Protein AF-A0A060C597-F1 (afdb_monomer_lite)

pLDDT: mean 71.3, std 13.77, range [31.36, 92.75]

Structure (mmCIF, N/CA/C/O backbone):
data_AF-A0A060C597-F1
#
_entry.id   AF-A0A060C597-F1
#
loop_
_atom_site.group_PDB
_atom_site.id
_atom_site.type_symbol
_atom_site.label_atom_id
_atom_site.label_alt_id
_atom_site.label_comp_id
_atom_site.label_asym_id
_atom_site.label_entity_id
_atom_site.label_seq_id
_atom_site.pdbx_PDB_ins_code
_atom_site.Cartn_x
_atom_site.Cartn_y
_atom_site.Cartn_z
_atom_site.occupancy
_atom_site.B_iso_or_equiv
_atom_site.auth_seq_id
_atom_site.auth_comp_id
_atom_site.auth_asym_id
_atom_site.auth_atom_id
_atom_site.pdbx_PDB_model_num
ATOM 1 N N . ASP A 1 1 ? 8.629 6.334 10.364 1.00 47.66 1 ASP A N 1
ATOM 2 C CA . ASP A 1 1 ? 9.748 5.399 10.118 1.00 47.66 1 ASP A CA 1
ATOM 3 C C . ASP A 1 1 ? 9.748 4.903 8.693 1.00 47.66 1 ASP A C 1
ATOM 5 O O . ASP A 1 1 ? 8.703 4.517 8.177 1.00 47.66 1 ASP A O 1
ATOM 9 N N . ASN A 1 2 ? 10.911 4.974 8.053 1.00 58.34 2 ASN A N 1
ATOM 10 C CA . ASN A 1 2 ? 11.135 4.559 6.675 1.00 58.34 2 ASN A CA 1
ATOM 11 C C . ASN A 1 2 ? 11.900 3.227 6.714 1.00 58.34 2 ASN A C 1
ATOM 13 O O . ASN A 1 2 ? 13.119 3.207 6.576 1.00 58.34 2 ASN A O 1
ATOM 17 N N . GLN A 1 3 ? 11.201 2.123 7.002 1.00 71.56 3 GLN A N 1
ATOM 18 C CA . GLN A 1 3 ? 11.829 0.799 7.001 1.00 71.56 3 GLN A CA 1
ATOM 19 C C . GLN A 1 3 ? 12.307 0.474 5.583 1.00 71.56 3 GLN A C 1
ATOM 21 O O . GLN A 1 3 ? 11.514 0.449 4.638 1.00 71.56 3 GLN A O 1
ATOM 26 N N . GLN A 1 4 ? 13.618 0.289 5.448 1.00 81.31 4 GLN A N 1
ATOM 27 C CA . GLN A 1 4 ? 14.249 -0.123 4.205 1.00 81.31 4 GLN A CA 1
ATOM 28 C C . GLN A 1 4 ? 14.177 -1.643 4.086 1.00 81.31 4 GLN A C 1
ATOM 30 O O . GLN A 1 4 ? 14.497 -2.370 5.022 1.00 81.31 4 GLN A O 1
ATOM 35 N N . VAL A 1 5 ? 13.746 -2.109 2.922 1.00 85.25 5 VAL A N 1
ATOM 36 C CA . VAL A 1 5 ? 13.643 -3.520 2.568 1.00 85.25 5 VAL A CA 1
ATOM 37 C C . VAL A 1 5 ? 14.624 -3.789 1.435 1.00 85.25 5 VAL A C 1
ATOM 39 O O . VAL A 1 5 ? 14.688 -3.027 0.467 1.00 85.25 5 VAL A O 1
ATOM 42 N N . SER A 1 6 ? 15.388 -4.871 1.562 1.00 86.69 6 SER A N 1
ATOM 43 C CA . SER A 1 6 ? 16.224 -5.383 0.479 1.00 86.69 6 SER A CA 1
ATOM 44 C C . SER A 1 6 ? 15.359 -6.210 -0.467 1.00 86.69 6 SER A C 1
ATOM 46 O O . SER A 1 6 ? 14.674 -7.138 -0.046 1.00 86.69 6 SER A O 1
ATOM 48 N N . LEU A 1 7 ? 15.391 -5.866 -1.746 1.00 87.94 7 LEU A N 1
ATOM 49 C CA . LEU A 1 7 ? 14.621 -6.477 -2.820 1.00 87.94 7 LEU A CA 1
ATOM 50 C C . LEU A 1 7 ? 15.594 -7.035 -3.858 1.00 87.94 7 LEU A C 1
ATOM 52 O O . LEU A 1 7 ? 16.609 -6.414 -4.170 1.00 87.94 7 LEU A O 1
ATOM 56 N N . THR A 1 8 ? 15.276 -8.187 -4.434 1.00 90.44 8 THR A N 1
ATOM 57 C CA . THR A 1 8 ? 16.046 -8.747 -5.548 1.00 90.44 8 THR A CA 1
ATOM 58 C C .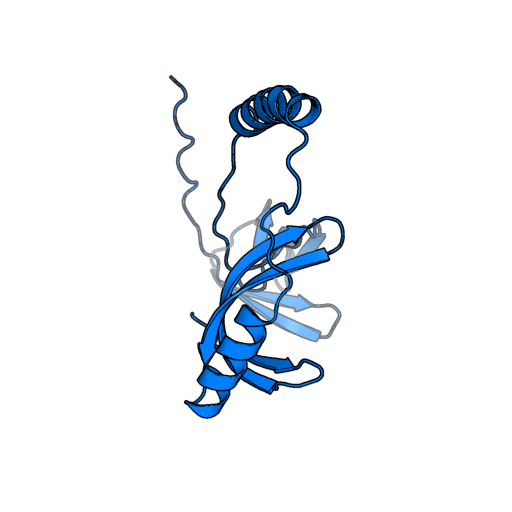 THR A 1 8 ? 15.111 -8.980 -6.717 1.00 90.44 8 THR A C 1
ATOM 60 O O . THR A 1 8 ? 14.099 -9.662 -6.580 1.00 90.44 8 THR A O 1
ATOM 63 N N . ILE A 1 9 ? 15.449 -8.398 -7.864 1.00 88.31 9 ILE A N 1
ATOM 64 C CA . ILE A 1 9 ? 14.725 -8.601 -9.116 1.00 88.31 9 ILE A CA 1
ATOM 65 C C . ILE A 1 9 ? 15.604 -9.464 -10.008 1.00 88.31 9 ILE A C 1
ATOM 67 O O . ILE A 1 9 ? 16.740 -9.096 -10.302 1.00 88.31 9 ILE A O 1
ATOM 71 N N . SER A 1 10 ? 15.079 -10.604 -10.445 1.00 89.31 10 SER A N 1
ATOM 72 C CA . SER A 1 10 ? 15.765 -11.505 -11.368 1.00 89.31 10 SER A CA 1
ATOM 73 C C . SER A 1 10 ? 14.895 -11.813 -12.578 1.00 89.31 10 SER A C 1
ATOM 75 O O . SER A 1 10 ? 13.711 -12.117 -12.448 1.00 89.31 10 SER A O 1
ATOM 77 N N . THR A 1 11 ? 15.516 -11.775 -13.746 1.00 86.88 11 THR A N 1
ATOM 78 C CA . THR A 1 11 ? 14.983 -12.245 -15.027 1.00 86.88 11 THR A CA 1
ATOM 79 C C . THR A 1 11 ? 15.852 -13.403 -15.524 1.00 86.88 11 THR A C 1
ATOM 81 O O . THR A 1 11 ? 16.783 -13.820 -14.837 1.00 86.88 11 THR A O 1
ATOM 84 N N . LYS A 1 12 ? 15.593 -13.916 -16.734 1.00 86.19 12 LYS A N 1
ATOM 85 C CA . LYS A 1 12 ? 16.439 -14.957 -17.342 1.00 86.19 12 LYS A CA 1
ATOM 86 C C . LYS A 1 12 ? 17.887 -14.499 -17.580 1.00 86.19 12 LYS A C 1
ATOM 88 O O . LYS A 1 12 ? 18.774 -15.341 -17.598 1.00 86.19 12 LYS A O 1
ATOM 93 N N . ARG A 1 13 ? 18.118 -13.196 -17.798 1.00 86.06 13 ARG A N 1
ATOM 94 C CA . ARG A 1 13 ? 19.421 -12.641 -18.222 1.00 86.06 13 ARG A CA 1
ATOM 95 C C . ARG A 1 13 ? 20.063 -11.688 -17.214 1.00 86.06 13 ARG A C 1
ATOM 97 O O . ARG A 1 13 ? 21.273 -11.508 -17.250 1.00 86.06 13 ARG A O 1
ATOM 104 N N . TYR A 1 14 ? 19.280 -11.103 -16.310 1.00 88.62 14 TYR A N 1
ATOM 105 C CA . TYR A 1 14 ? 19.746 -10.050 -15.405 1.00 88.62 14 TYR A CA 1
ATOM 106 C C . TYR A 1 14 ? 19.244 -10.261 -13.981 1.00 88.62 14 TYR A C 1
ATOM 108 O O . TYR A 1 14 ? 18.113 -10.707 -13.768 1.00 88.62 14 TYR A O 1
ATOM 116 N N . LYS A 1 15 ? 20.059 -9.866 -13.005 1.00 91.31 15 LYS A N 1
ATOM 117 C CA . LYS A 1 15 ? 19.765 -9.899 -11.574 1.00 91.31 15 LYS A CA 1
ATOM 118 C C . LYS A 1 15 ? 20.237 -8.604 -10.914 1.00 91.31 15 LYS A C 1
ATOM 120 O O . LYS A 1 15 ? 21.425 -8.302 -10.905 1.00 91.31 15 LYS A O 1
ATOM 125 N N . ALA A 1 16 ? 19.312 -7.865 -10.311 1.00 91.88 16 ALA A N 1
ATOM 126 C CA . ALA A 1 16 ? 19.598 -6.606 -9.632 1.00 91.88 16 ALA A CA 1
ATOM 127 C C . ALA A 1 16 ? 19.158 -6.648 -8.165 1.00 91.88 16 ALA A C 1
ATOM 129 O O . ALA A 1 16 ? 18.046 -7.086 -7.851 1.00 91.88 16 ALA A O 1
ATOM 130 N N . SER A 1 17 ? 20.025 -6.161 -7.272 1.00 92.75 17 SER A N 1
ATOM 131 C CA . SER A 1 17 ? 19.711 -5.973 -5.854 1.00 92.75 17 SER A CA 1
ATOM 132 C C . SER A 1 17 ? 19.379 -4.509 -5.579 1.00 92.75 17 SER A C 1
ATOM 134 O O . SER A 1 17 ? 20.162 -3.606 -5.877 1.00 92.75 17 SER A O 1
ATOM 136 N N . LEU A 1 18 ? 18.208 -4.270 -5.000 1.00 91.69 18 LEU A N 1
ATOM 137 C CA . LEU A 1 18 ? 17.659 -2.946 -4.741 1.00 91.69 18 LEU A CA 1
ATOM 138 C C . LEU A 1 18 ? 17.366 -2.782 -3.252 1.00 91.69 18 LEU A C 1
ATOM 140 O O . LEU A 1 18 ? 16.940 -3.719 -2.584 1.00 91.69 18 LEU A O 1
ATOM 144 N N . VAL A 1 19 ? 17.530 -1.571 -2.739 1.00 91.62 19 VAL A N 1
ATOM 145 C CA . VAL A 1 19 ? 17.076 -1.186 -1.403 1.00 91.62 19 VAL A CA 1
ATOM 146 C C . VAL A 1 19 ? 15.937 -0.197 -1.572 1.00 91.62 19 VAL A C 1
ATOM 148 O O . VAL A 1 19 ? 16.074 0.804 -2.275 1.00 91.62 19 VAL A O 1
ATOM 151 N N . GLY A 1 20 ? 14.790 -0.478 -0.961 1.00 87.44 20 GLY A N 1
ATOM 152 C CA . GLY A 1 20 ? 13.606 0.350 -1.144 1.00 87.44 20 GLY A CA 1
ATOM 153 C C . GLY A 1 20 ? 12.756 0.519 0.098 1.00 87.44 20 GLY A C 1
ATOM 154 O O . GLY A 1 20 ? 12.880 -0.212 1.071 1.00 87.44 20 GLY A O 1
ATOM 155 N N . SER A 1 21 ? 11.868 1.506 0.056 1.00 86.31 21 SER A N 1
ATOM 156 C CA . SER A 1 21 ? 10.875 1.760 1.102 1.00 86.31 21 SER A CA 1
ATOM 157 C C . SER A 1 21 ? 9.473 1.733 0.507 1.00 86.31 21 SER A C 1
ATOM 159 O O . SER A 1 21 ? 9.263 2.143 -0.637 1.00 86.31 21 SER A O 1
ATOM 161 N N . ILE A 1 22 ? 8.507 1.234 1.276 1.00 84.75 22 ILE A N 1
ATOM 162 C CA . ILE A 1 22 ? 7.108 1.174 0.848 1.00 84.75 22 ILE A CA 1
ATOM 163 C C . ILE A 1 22 ? 6.547 2.598 0.805 1.00 84.75 22 ILE A C 1
ATOM 165 O O . ILE A 1 22 ? 6.476 3.293 1.821 1.00 84.75 22 ILE A O 1
ATOM 169 N N . VAL A 1 23 ? 6.121 3.029 -0.380 1.00 83.81 23 VAL A N 1
ATOM 170 C CA . VAL A 1 23 ? 5.503 4.345 -0.590 1.00 83.81 23 VAL A CA 1
ATOM 171 C C . VAL A 1 23 ? 3.989 4.238 -0.555 1.00 83.81 23 VAL A C 1
ATOM 173 O O . VAL A 1 23 ? 3.316 5.141 -0.052 1.00 83.81 23 VAL A O 1
ATOM 176 N N . TYR A 1 24 ? 3.449 3.147 -1.093 1.00 77.12 24 TYR A N 1
ATOM 177 C CA . TYR A 1 24 ? 2.015 2.997 -1.243 1.00 77.12 24 TYR A CA 1
ATOM 178 C C . TYR A 1 24 ? 1.585 1.537 -1.184 1.00 77.12 24 TYR A C 1
ATOM 180 O O . TYR A 1 24 ? 2.216 0.671 -1.785 1.00 77.12 24 TYR A O 1
ATOM 188 N N . VAL A 1 25 ? 0.495 1.275 -0.470 1.00 81.62 25 VAL A N 1
ATOM 189 C CA . VAL A 1 25 ? -0.148 -0.036 -0.413 1.00 81.62 25 VAL A CA 1
ATOM 190 C C . VAL A 1 25 ? -1.627 0.138 -0.702 1.00 81.62 25 VAL A C 1
ATOM 192 O O . VAL A 1 25 ? -2.290 0.982 -0.092 1.00 81.62 25 VAL A O 1
ATOM 195 N N . ARG A 1 26 ? -2.153 -0.678 -1.614 1.00 78.50 26 ARG A N 1
ATOM 196 C CA . ARG A 1 26 ? -3.590 -0.755 -1.885 1.00 78.50 26 ARG A CA 1
ATOM 197 C C . ARG A 1 26 ? -4.061 -2.195 -1.949 1.00 78.50 26 ARG A C 1
ATOM 199 O O . ARG A 1 26 ? -3.308 -3.075 -2.362 1.00 78.50 26 ARG A O 1
ATOM 206 N N . GLN A 1 27 ? -5.314 -2.410 -1.582 1.00 75.62 27 GLN A N 1
ATOM 207 C CA . GLN A 1 27 ? -5.987 -3.672 -1.843 1.00 75.62 27 GLN A CA 1
ATOM 208 C C . GLN A 1 27 ? -6.378 -3.722 -3.326 1.00 75.62 27 GLN A C 1
ATOM 210 O O . GLN A 1 27 ? -6.859 -2.730 -3.875 1.00 75.62 27 GLN A O 1
ATOM 215 N N . ASP A 1 28 ? -6.117 -4.849 -3.980 1.00 78.25 28 ASP A N 1
ATOM 216 C CA . ASP A 1 28 ? -6.412 -5.086 -5.394 1.00 78.25 28 ASP A CA 1
ATOM 217 C C . ASP A 1 28 ? -7.114 -6.450 -5.491 1.00 78.25 28 ASP A C 1
ATOM 219 O O . ASP A 1 28 ? -6.479 -7.507 -5.457 1.00 78.25 28 ASP A O 1
ATOM 223 N N . GLY A 1 29 ? -8.451 -6.435 -5.484 1.00 79.88 29 GLY A N 1
ATOM 224 C CA . GLY A 1 29 ? -9.269 -7.648 -5.379 1.00 79.88 29 GLY A CA 1
ATOM 225 C C . GLY A 1 29 ? -9.033 -8.413 -4.066 1.00 79.88 29 GLY A C 1
ATOM 226 O O . GLY A 1 29 ? -9.226 -7.870 -2.976 1.00 79.88 29 GLY A O 1
ATOM 227 N N . LYS A 1 30 ? -8.612 -9.683 -4.178 1.00 80.56 30 LYS A N 1
ATOM 228 C CA . LYS A 1 30 ? -8.251 -10.555 -3.038 1.00 80.56 30 LYS A CA 1
ATOM 229 C C . LYS A 1 30 ? -6.804 -10.367 -2.552 1.00 80.56 30 LYS A C 1
ATOM 231 O O . LYS A 1 30 ? -6.416 -10.986 -1.567 1.00 80.56 30 LYS A O 1
ATOM 236 N N . GLY A 1 31 ? -6.000 -9.560 -3.248 1.00 80.06 31 GLY A N 1
ATOM 237 C CA . GLY A 1 31 ? -4.578 -9.377 -2.967 1.00 80.06 31 GLY A CA 1
ATOM 238 C C . GLY A 1 31 ? -4.209 -7.965 -2.515 1.00 80.06 31 GLY A C 1
ATOM 239 O O . GLY A 1 31 ? -5.036 -7.052 -2.454 1.00 80.06 31 GLY A O 1
ATOM 240 N N . TRP A 1 32 ? -2.920 -7.784 -2.233 1.00 81.88 32 TRP A N 1
ATOM 241 C CA . TRP A 1 32 ? -2.321 -6.501 -1.879 1.00 81.88 32 TRP A CA 1
ATOM 242 C C . TRP A 1 32 ? -1.299 -6.094 -2.932 1.00 81.88 32 TRP A C 1
ATOM 244 O O . TRP A 1 32 ? -0.426 -6.876 -3.305 1.00 81.88 32 TRP A O 1
ATOM 254 N N . ARG A 1 33 ? -1.382 -4.847 -3.392 1.00 82.88 33 ARG A N 1
ATOM 255 C CA . ARG A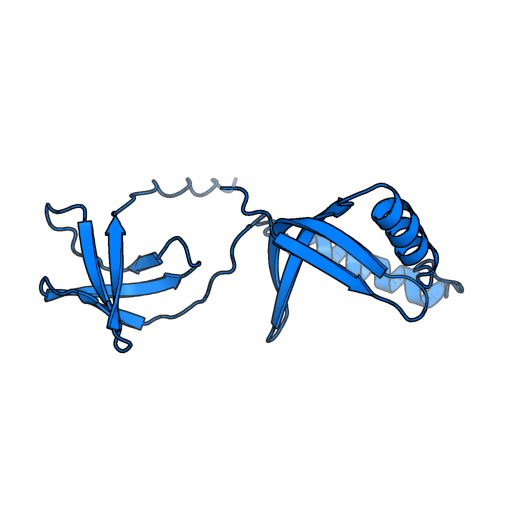 1 33 ? -0.392 -4.239 -4.279 1.00 82.88 33 ARG A CA 1
ATOM 256 C C . ARG A 1 33 ? 0.488 -3.294 -3.474 1.00 82.88 33 ARG A C 1
ATOM 258 O O . ARG A 1 33 ? -0.001 -2.302 -2.931 1.00 82.88 33 ARG A O 1
ATOM 265 N N . TYR A 1 34 ? 1.782 -3.594 -3.448 1.00 84.56 34 TYR A N 1
ATOM 266 C CA . TYR A 1 34 ? 2.812 -2.795 -2.794 1.00 84.56 34 TYR A CA 1
ATOM 267 C C . TYR A 1 34 ? 3.613 -2.023 -3.840 1.00 84.56 34 TYR A C 1
ATOM 269 O O . TYR A 1 34 ? 4.120 -2.603 -4.797 1.00 84.56 34 TYR A O 1
ATOM 277 N N . ALA A 1 35 ? 3.742 -0.716 -3.648 1.00 83.88 35 ALA A N 1
ATOM 278 C CA . ALA A 1 35 ? 4.616 0.136 -4.434 1.00 83.88 35 ALA A CA 1
ATOM 279 C C . ALA A 1 35 ? 5.802 0.573 -3.574 1.00 83.88 35 ALA A C 1
ATOM 281 O O . ALA A 1 35 ? 5.633 1.157 -2.496 1.00 83.88 35 ALA A O 1
ATOM 282 N N . PHE A 1 36 ? 6.999 0.307 -4.081 1.00 86.25 36 PHE A N 1
ATOM 283 C CA . PHE A 1 36 ? 8.258 0.635 -3.433 1.00 86.25 36 PHE A CA 1
ATOM 284 C C . PHE A 1 36 ? 8.945 1.773 -4.187 1.00 86.25 36 PHE A C 1
ATOM 286 O O . PHE A 1 36 ? 8.973 1.777 -5.415 1.00 86.25 36 PHE A O 1
ATOM 293 N N . SER A 1 37 ? 9.525 2.719 -3.452 1.00 87.50 37 SER A N 1
ATOM 294 C CA . SER A 1 37 ? 10.582 3.577 -3.987 1.00 87.50 37 SER A CA 1
ATOM 295 C C . SER A 1 37 ? 11.896 2.855 -3.753 1.00 87.50 37 SER A C 1
ATOM 297 O O . SER A 1 37 ? 12.214 2.540 -2.605 1.00 87.50 37 SER A O 1
ATOM 299 N N . VAL A 1 38 ? 12.603 2.541 -4.833 1.00 90.00 38 VAL A N 1
ATOM 300 C CA . VAL A 1 38 ? 13.793 1.687 -4.836 1.00 90.00 38 VAL A CA 1
ATOM 301 C C . VAL A 1 38 ? 15.009 2.461 -5.323 1.00 90.00 38 VAL A C 1
ATOM 303 O O . VAL A 1 38 ? 14.899 3.326 -6.189 1.00 90.00 38 VAL A O 1
ATOM 306 N N . LYS A 1 39 ? 16.174 2.122 -4.774 1.00 89.56 39 LYS A N 1
ATOM 307 C CA . LYS A 1 39 ? 17.485 2.540 -5.264 1.00 89.56 39 LYS A CA 1
ATOM 308 C C . LYS A 1 39 ? 18.379 1.307 -5.429 1.00 89.56 39 LYS A C 1
ATOM 310 O O . LYS A 1 39 ? 18.297 0.405 -4.591 1.00 89.56 39 LYS A O 1
ATOM 315 N N . PRO A 1 40 ? 19.208 1.231 -6.479 1.00 90.69 40 PRO A N 1
ATOM 316 C CA . PRO A 1 40 ? 20.199 0.170 -6.605 1.00 90.69 40 PRO A CA 1
ATOM 317 C C . PRO A 1 40 ? 21.155 0.155 -5.415 1.00 90.69 40 PRO A C 1
ATOM 319 O O . PRO A 1 40 ? 21.485 1.208 -4.870 1.00 90.69 40 PRO A O 1
ATOM 322 N N . LYS A 1 41 ? 21.582 -1.040 -4.999 1.00 89.31 41 LYS A N 1
ATOM 323 C CA . LYS A 1 41 ? 22.558 -1.181 -3.910 1.00 89.31 41 LYS A CA 1
ATOM 324 C C . LYS A 1 41 ? 23.962 -0.734 -4.340 1.00 89.31 41 LYS A C 1
ATOM 326 O O . LYS A 1 41 ? 24.719 -0.228 -3.520 1.00 89.31 41 LYS A O 1
ATOM 331 N N . ASP A 1 42 ? 24.295 -0.943 -5.608 1.00 91.19 42 ASP A N 1
ATOM 332 C CA . ASP A 1 42 ? 25.619 -0.750 -6.189 1.00 91.19 42 ASP A CA 1
ATOM 333 C C . ASP A 1 42 ? 25.530 -0.503 -7.708 1.00 91.19 42 ASP A C 1
ATOM 335 O O . ASP A 1 42 ? 24.505 -0.791 -8.335 1.00 91.19 42 ASP A O 1
ATOM 339 N N . ASN A 1 43 ? 26.621 -0.017 -8.312 1.00 88.75 43 ASN A N 1
ATOM 340 C CA . ASN A 1 43 ? 26.682 0.307 -9.745 1.00 88.75 43 ASN A CA 1
ATOM 341 C C . ASN A 1 43 ? 26.413 -0.908 -10.654 1.00 88.75 43 ASN A C 1
ATOM 343 O O . ASN A 1 43 ? 25.873 -0.749 -11.750 1.00 88.75 43 ASN A O 1
ATOM 347 N N . GLN A 1 44 ? 26.773 -2.129 -10.235 1.00 90.19 44 GLN A N 1
ATOM 348 C CA . GLN A 1 44 ? 26.484 -3.327 -11.028 1.00 90.19 44 GLN A CA 1
ATOM 349 C C . GLN A 1 44 ? 24.980 -3.621 -11.024 1.00 90.19 44 GLN A C 1
ATOM 351 O O . GLN A 1 44 ? 24.403 -3.863 -12.087 1.00 90.19 44 GLN A O 1
ATOM 356 N N . SER A 1 45 ? 24.332 -3.546 -9.856 1.00 88.00 45 SER A N 1
ATOM 357 C CA . SER A 1 45 ? 22.874 -3.674 -9.759 1.00 88.00 45 SER A CA 1
ATOM 358 C C . SER A 1 45 ? 22.142 -2.565 -10.506 1.00 88.00 45 SER A C 1
ATOM 360 O O . SER A 1 45 ? 21.093 -2.839 -11.077 1.00 88.00 45 SER A O 1
ATOM 362 N N . GLU A 1 46 ? 22.671 -1.340 -10.542 1.00 90.75 46 GLU A N 1
ATOM 363 C CA . GLU A 1 46 ? 22.082 -0.238 -11.310 1.00 90.75 46 GLU A CA 1
ATOM 364 C C . GLU A 1 46 ? 22.060 -0.549 -12.804 1.00 90.75 46 GLU A C 1
ATOM 366 O O . GLU A 1 46 ? 20.998 -0.514 -13.426 1.00 90.75 46 GLU A O 1
ATOM 371 N N . ARG A 1 47 ? 23.208 -0.945 -13.366 1.00 90.88 47 ARG A N 1
ATOM 372 C CA . ARG A 1 47 ? 23.308 -1.321 -14.781 1.00 90.88 47 ARG A CA 1
ATOM 373 C C . ARG A 1 47 ? 22.353 -2.459 -15.119 1.00 90.88 47 ARG A C 1
ATOM 375 O O . ARG A 1 47 ? 21.611 -2.362 -16.090 1.00 90.88 47 ARG A O 1
ATOM 382 N N . GLN A 1 48 ? 22.328 -3.513 -14.305 1.00 91.25 48 GLN A N 1
ATOM 383 C CA . GLN A 1 48 ? 21.428 -4.645 -14.536 1.00 91.25 48 GLN A CA 1
ATOM 384 C C . GLN A 1 48 ? 19.955 -4.268 -14.367 1.00 91.25 48 GLN A C 1
ATOM 386 O O . GLN A 1 48 ? 19.113 -4.748 -15.119 1.00 91.25 48 GLN A O 1
ATOM 391 N N . TYR A 1 49 ? 19.630 -3.393 -13.417 1.00 89.94 49 TYR A N 1
ATOM 392 C CA . TYR A 1 49 ? 18.267 -2.911 -13.230 1.00 89.94 49 TYR A CA 1
ATOM 393 C C . TYR A 1 49 ? 17.783 -2.100 -14.432 1.00 89.94 49 TYR A C 1
ATOM 395 O O . TYR A 1 49 ? 16.669 -2.327 -14.896 1.00 89.94 49 TYR A O 1
ATOM 403 N N . LEU A 1 50 ? 18.622 -1.212 -14.974 1.00 89.81 50 LEU A N 1
ATOM 404 C CA . LEU A 1 50 ? 18.299 -0.457 -16.185 1.00 89.81 50 LEU A CA 1
ATOM 405 C C . LEU A 1 50 ? 18.025 -1.396 -17.363 1.00 89.81 50 LEU A C 1
ATOM 407 O O . LEU A 1 50 ? 17.004 -1.238 -18.024 1.00 89.81 50 LEU A O 1
ATOM 411 N N . GLN A 1 51 ? 18.853 -2.426 -17.562 1.00 90.19 51 GLN A N 1
ATOM 412 C CA . GLN A 1 51 ? 18.599 -3.440 -18.595 1.00 90.19 51 GLN A CA 1
ATOM 413 C C . GLN A 1 51 ? 17.246 -4.137 -18.388 1.00 90.19 51 GLN A C 1
ATOM 415 O O . GLN A 1 51 ? 16.453 -4.226 -19.315 1.00 90.19 51 GLN A O 1
ATOM 420 N N . ILE A 1 52 ? 16.915 -4.537 -17.152 1.00 87.38 52 ILE A N 1
ATOM 421 C CA . ILE A 1 52 ? 15.610 -5.146 -16.832 1.00 87.38 52 ILE A CA 1
ATOM 422 C C . ILE A 1 52 ? 14.439 -4.211 -17.161 1.00 87.38 52 ILE A C 1
ATOM 424 O O . ILE A 1 52 ? 13.377 -4.688 -17.561 1.00 87.38 52 ILE A O 1
ATOM 428 N N . VAL A 1 53 ? 14.583 -2.903 -16.937 1.00 86.50 53 VAL A N 1
ATOM 429 C CA . VAL A 1 53 ? 13.530 -1.921 -17.234 1.00 86.50 53 VAL A CA 1
ATOM 430 C C . VAL A 1 53 ? 13.375 -1.725 -18.742 1.00 86.50 53 VAL A C 1
ATOM 432 O O . VAL A 1 53 ? 12.241 -1.655 -19.212 1.00 86.50 53 VAL A O 1
ATOM 435 N N . HIS A 1 54 ? 14.482 -1.672 -19.484 1.00 84.25 54 HIS A N 1
ATOM 436 C CA . HIS A 1 54 ? 14.482 -1.452 -20.931 1.00 84.25 54 HIS A CA 1
ATOM 437 C C . HIS A 1 54 ? 14.027 -2.673 -21.736 1.00 84.25 54 HIS A C 1
ATOM 439 O O . HIS A 1 54 ? 13.280 -2.511 -22.695 1.00 84.25 54 HIS A O 1
ATOM 445 N N . ASP A 1 55 ? 14.386 -3.882 -21.305 1.00 83.25 55 ASP A N 1
ATOM 446 C CA . ASP A 1 55 ? 13.998 -5.133 -21.969 1.00 83.25 55 ASP A CA 1
ATOM 447 C C . ASP A 1 55 ? 12.515 -5.493 -21.780 1.00 83.25 55 ASP A C 1
ATOM 449 O O . ASP A 1 55 ? 12.036 -6.502 -22.306 1.00 83.25 55 ASP A O 1
ATOM 453 N N . ARG A 1 56 ? 11.752 -4.708 -21.007 1.00 75.25 56 ARG A N 1
ATOM 454 C CA . ARG A 1 56 ? 10.313 -4.943 -20.877 1.00 75.25 56 ARG A CA 1
ATOM 455 C C . ARG A 1 56 ? 9.598 -4.617 -22.187 1.00 75.25 56 ARG A C 1
ATOM 457 O O . ARG A 1 56 ? 9.868 -3.563 -22.768 1.00 75.25 56 ARG A O 1
ATOM 464 N N . PRO A 1 57 ? 8.621 -5.454 -22.596 1.00 69.94 57 PRO A N 1
ATOM 465 C CA . PRO A 1 57 ? 7.765 -5.134 -23.729 1.00 69.94 57 PRO A CA 1
ATOM 466 C C . PRO A 1 57 ? 7.142 -3.759 -23.498 1.00 69.94 57 PRO A C 1
ATOM 468 O O . PRO A 1 57 ? 6.603 -3.472 -22.422 1.00 69.94 57 PRO A O 1
ATOM 471 N N . HIS A 1 58 ? 7.315 -2.880 -24.477 1.00 61.62 58 HIS A N 1
ATOM 472 C CA . HIS A 1 58 ? 6.916 -1.490 -24.369 1.00 61.62 58 HIS A CA 1
ATOM 473 C C . HIS A 1 58 ? 5.387 -1.436 -24.358 1.00 61.62 58 HIS A C 1
ATOM 475 O O . HIS A 1 58 ? 4.731 -2.074 -25.171 1.00 61.62 58 HIS A O 1
ATOM 481 N N . SER A 1 59 ? 4.798 -0.680 -23.433 1.00 57.72 59 SER A N 1
ATOM 482 C CA . SER A 1 59 ? 3.339 -0.517 -23.359 1.00 57.72 59 SER A CA 1
ATOM 483 C C . SER A 1 59 ? 2.786 0.455 -24.404 1.00 57.72 59 SER A C 1
ATOM 485 O O . SER A 1 59 ? 1.625 0.855 -24.308 1.00 57.72 59 SER A O 1
ATOM 487 N N . LEU A 1 60 ? 3.612 0.872 -25.369 1.00 63.69 60 LEU A N 1
ATOM 488 C CA . LEU A 1 60 ? 3.153 1.687 -26.480 1.00 63.69 60 LEU A CA 1
ATOM 489 C C . LEU A 1 60 ? 2.269 0.808 -27.373 1.00 63.69 60 LEU A C 1
ATOM 491 O O . LEU A 1 60 ? 2.712 -0.267 -27.777 1.00 63.69 60 LEU A O 1
ATOM 495 N N . PRO A 1 61 ? 1.023 1.217 -27.652 1.00 58.47 61 PRO A N 1
ATOM 496 C CA . PRO A 1 61 ? 0.157 0.460 -28.539 1.00 58.47 61 PRO A CA 1
ATOM 497 C C . PRO A 1 61 ? 0.779 0.430 -29.938 1.00 58.47 61 PRO A C 1
ATOM 499 O O . PRO A 1 61 ? 0.955 1.470 -30.566 1.00 58.47 61 PRO A O 1
ATOM 502 N N . GLU A 1 62 ? 1.118 -0.765 -30.419 1.00 63.12 62 GLU A N 1
ATOM 503 C CA . GLU A 1 62 ? 1.682 -0.967 -31.761 1.00 63.12 62 GLU A CA 1
ATOM 504 C C . GLU A 1 62 ? 0.636 -0.743 -32.868 1.00 63.12 62 GLU A C 1
ATOM 506 O O . GLU A 1 62 ? 0.994 -0.502 -34.018 1.00 63.12 62 GLU A O 1
ATOM 511 N N . GLN A 1 63 ? -0.660 -0.781 -32.531 1.00 60.66 63 GLN A N 1
ATOM 512 C CA . GLN A 1 63 ? -1.769 -0.526 -33.452 1.00 60.66 63 GLN A CA 1
ATOM 513 C C . GLN A 1 63 ? -2.869 0.293 -32.764 1.00 60.66 63 GLN A C 1
ATOM 515 O O . GLN A 1 63 ? -3.264 -0.001 -31.635 1.00 60.66 63 GLN A O 1
ATOM 520 N N . MET A 1 64 ? -3.366 1.326 -33.452 1.00 55.50 64 MET A N 1
ATOM 521 C CA . MET A 1 64 ? -4.435 2.204 -32.972 1.00 55.50 64 MET A CA 1
ATOM 522 C C . MET A 1 64 ? -5.708 1.962 -33.792 1.00 55.50 64 MET A C 1
ATOM 524 O O . MET A 1 64 ? -5.802 2.401 -34.936 1.00 55.50 64 MET A O 1
ATOM 528 N N . ASN A 1 65 ? -6.703 1.291 -33.207 1.00 60.56 65 ASN A N 1
ATOM 529 C CA . ASN A 1 65 ? -8.046 1.209 -33.788 1.00 60.56 65 ASN A CA 1
ATOM 530 C C . ASN A 1 65 ? -8.786 2.526 -33.500 1.00 60.56 65 ASN A C 1
ATOM 532 O O . ASN A 1 65 ? -9.339 2.710 -32.414 1.00 60.56 65 ASN A O 1
ATOM 536 N N . LEU A 1 66 ? -8.768 3.467 -34.454 1.00 58.78 66 LEU A N 1
ATOM 537 C CA . LEU A 1 66 ? -9.309 4.826 -34.269 1.00 58.78 66 LEU A CA 1
ATOM 538 C C . LEU A 1 66 ? -10.801 4.865 -33.884 1.00 58.78 66 LEU A C 1
ATOM 540 O O . LEU A 1 66 ? -11.204 5.759 -33.143 1.00 58.78 66 LEU A O 1
ATOM 544 N N . TRP A 1 67 ? -11.613 3.923 -34.373 1.00 60.28 67 TRP A N 1
ATOM 545 C CA . TRP A 1 67 ? -13.068 3.941 -34.174 1.00 60.28 67 TRP A CA 1
ATOM 546 C C . TRP A 1 67 ? -13.516 3.369 -32.824 1.00 60.28 67 TRP A C 1
ATOM 548 O O . TRP A 1 67 ? -14.402 3.946 -32.197 1.00 60.28 67 TRP A O 1
ATOM 558 N N . ASP A 1 68 ? -12.853 2.325 -32.323 1.00 56.78 68 ASP A N 1
ATOM 559 C CA . ASP A 1 68 ? -13.161 1.756 -31.002 1.00 56.78 68 ASP A CA 1
ATOM 560 C C . ASP A 1 68 ? -12.617 2.633 -29.858 1.00 56.78 68 ASP A C 1
ATOM 562 O O . ASP A 1 68 ? -13.205 2.711 -28.784 1.00 56.78 68 ASP A O 1
ATOM 566 N N . THR A 1 69 ? -11.518 3.361 -30.095 1.00 61.72 69 THR A N 1
ATOM 567 C CA . THR A 1 69 ? -10.807 4.106 -29.041 1.00 61.72 69 THR A CA 1
ATOM 568 C C . THR A 1 69 ? -11.490 5.425 -28.661 1.00 61.72 69 THR A C 1
ATOM 570 O O . THR A 1 69 ? -11.520 5.776 -27.485 1.00 61.72 69 THR A O 1
ATOM 573 N N . ALA A 1 70 ? -12.065 6.170 -29.614 1.00 65.81 70 ALA A N 1
ATOM 574 C CA . ALA A 1 70 ? -12.567 7.524 -29.343 1.00 65.81 70 ALA A CA 1
ATOM 575 C C . ALA A 1 70 ? -13.820 7.548 -28.444 1.00 65.81 70 ALA A C 1
ATOM 577 O O . ALA A 1 70 ? -13.919 8.381 -27.537 1.00 65.81 70 ALA A O 1
ATOM 578 N N . TYR A 1 71 ? -14.765 6.627 -28.669 1.00 67.62 71 TYR A N 1
ATOM 579 C CA . TYR A 1 71 ? -15.954 6.495 -27.822 1.00 67.62 71 TYR A CA 1
ATOM 580 C C . TYR A 1 71 ? -15.586 5.947 -26.437 1.00 67.62 71 TYR A C 1
ATOM 582 O O . TYR A 1 71 ? -15.970 6.533 -25.419 1.00 67.62 71 TYR A O 1
ATOM 590 N N . ASP A 1 72 ? -14.765 4.893 -26.390 1.00 67.50 72 ASP A N 1
ATOM 591 C CA . ASP A 1 72 ? -14.288 4.305 -25.138 1.00 67.50 72 ASP A CA 1
ATOM 592 C C . ASP A 1 72 ? -13.496 5.306 -24.294 1.00 67.50 72 ASP A C 1
ATOM 594 O O . ASP A 1 72 ? -13.684 5.368 -23.078 1.00 67.50 72 ASP A O 1
ATOM 598 N N . ASP A 1 73 ? -12.660 6.143 -24.907 1.00 69.31 73 ASP A N 1
ATOM 599 C CA . ASP A 1 73 ? -11.902 7.168 -24.193 1.00 69.31 73 ASP A CA 1
ATOM 600 C C . ASP A 1 73 ? -12.804 8.270 -23.640 1.00 69.31 73 ASP A C 1
ATOM 602 O O . ASP A 1 73 ? -12.581 8.745 -22.520 1.00 69.31 73 ASP A O 1
ATOM 606 N N . MET A 1 74 ? -13.858 8.652 -24.365 1.00 73.19 74 MET A N 1
ATOM 607 C CA . MET A 1 74 ? -14.836 9.623 -23.877 1.00 73.19 74 MET A CA 1
ATOM 608 C C . MET A 1 74 ? -15.595 9.071 -22.664 1.00 73.19 74 MET A C 1
ATOM 610 O O . MET A 1 74 ? -15.635 9.715 -21.610 1.00 73.19 74 MET A O 1
ATOM 614 N N . VAL A 1 75 ? -16.117 7.844 -22.766 1.00 76.62 75 VAL A N 1
ATOM 615 C CA . VAL A 1 75 ? -16.833 7.161 -21.677 1.00 76.62 75 VAL A CA 1
ATOM 616 C C . VAL A 1 75 ? -15.912 6.936 -20.476 1.00 76.62 75 VAL A C 1
ATOM 618 O O . VAL A 1 75 ? -16.274 7.255 -19.341 1.00 76.62 75 VAL A O 1
ATOM 621 N N . ARG A 1 76 ? -14.683 6.462 -20.701 1.00 71.06 76 ARG A N 1
ATOM 622 C CA . ARG A 1 76 ? -13.689 6.205 -19.652 1.00 71.06 76 ARG A CA 1
ATOM 623 C C . ARG A 1 76 ? -13.244 7.493 -18.963 1.00 71.06 76 ARG A C 1
ATOM 625 O O . ARG A 1 76 ? -13.033 7.484 -17.750 1.00 71.06 76 ARG A O 1
ATOM 632 N N . ASN A 1 77 ? -13.128 8.605 -19.686 1.00 75.00 77 ASN A N 1
ATOM 633 C CA . ASN A 1 77 ? -12.827 9.908 -19.093 1.00 75.00 77 ASN A CA 1
ATOM 634 C C . ASN A 1 77 ? -13.977 10.431 -18.231 1.00 75.00 77 ASN A C 1
ATOM 636 O O . ASN A 1 77 ? -13.729 10.929 -17.130 1.00 75.00 77 ASN A O 1
ATOM 640 N N . ILE A 1 78 ? -15.224 10.276 -18.681 1.00 76.56 78 ILE A N 1
ATOM 641 C CA . ILE A 1 78 ? -16.408 10.658 -17.903 1.00 76.56 78 ILE A CA 1
ATOM 642 C C . ILE A 1 78 ? -16.513 9.793 -16.640 1.00 76.56 78 ILE A C 1
ATOM 644 O O . ILE A 1 78 ? -16.631 10.331 -15.540 1.00 76.56 78 ILE A O 1
ATOM 648 N N . GLN A 1 79 ? -16.355 8.471 -16.755 1.00 74.38 79 GLN A N 1
ATOM 649 C CA . GLN A 1 79 ? -16.343 7.557 -15.608 1.00 74.38 79 GLN A CA 1
ATOM 650 C C . GLN A 1 79 ? -15.212 7.876 -14.620 1.00 74.38 79 GLN A C 1
ATOM 652 O O . GLN A 1 79 ? -15.446 7.934 -13.413 1.00 74.38 79 GLN A O 1
ATOM 657 N N . LYS A 1 80 ? -13.991 8.140 -15.108 1.00 68.56 80 LYS A N 1
ATOM 658 C CA . LYS A 1 80 ? -12.855 8.539 -14.258 1.00 68.56 80 LYS A CA 1
ATOM 659 C C . LYS A 1 80 ? -13.076 9.887 -13.570 1.00 68.56 80 LYS A C 1
ATOM 661 O O . LYS A 1 80 ? -12.584 10.058 -12.460 1.00 68.56 80 LYS A O 1
ATOM 666 N N . ARG A 1 81 ? -13.785 10.829 -14.205 1.00 66.56 81 ARG A N 1
ATOM 667 C CA . ARG A 1 81 ? -14.144 12.128 -13.607 1.00 66.56 81 ARG A CA 1
ATOM 668 C C . ARG A 1 81 ? -15.255 12.011 -12.566 1.00 66.56 81 ARG A C 1
ATOM 670 O O . ARG A 1 81 ? -15.197 12.703 -11.556 1.00 66.56 81 ARG A O 1
ATOM 677 N N . LEU A 1 82 ? -16.241 11.146 -12.795 1.00 68.31 82 LEU A N 1
ATOM 678 C CA . LEU A 1 82 ? -17.342 10.907 -11.856 1.00 68.31 82 LEU A CA 1
ATOM 679 C C . LEU A 1 82 ? -16.897 10.082 -10.642 1.00 68.31 82 LEU A C 1
ATOM 681 O O . LEU A 1 82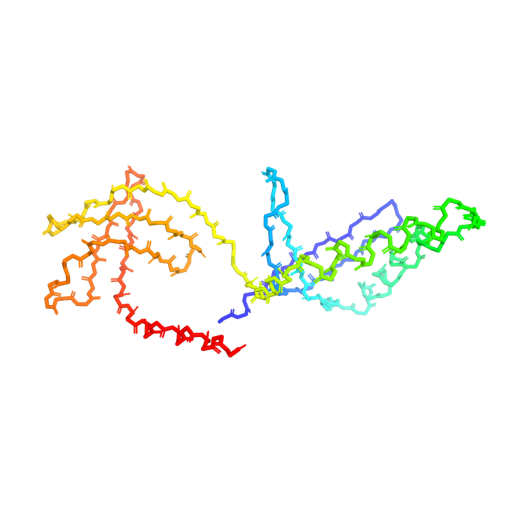 ? -17.378 10.299 -9.528 1.00 68.31 82 LEU A O 1
ATOM 685 N N . ALA A 1 83 ? -15.942 9.169 -10.822 1.00 65.19 83 ALA A N 1
ATOM 686 C CA . ALA A 1 83 ? -15.310 8.471 -9.716 1.00 65.19 83 ALA A CA 1
ATOM 687 C C . ALA A 1 83 ? -14.457 9.458 -8.903 1.00 65.19 83 ALA A C 1
ATOM 689 O O . ALA A 1 83 ? -13.323 9.762 -9.272 1.00 65.19 83 ALA A O 1
ATOM 690 N N . LYS A 1 84 ? -14.980 9.944 -7.765 1.00 55.72 84 LYS A N 1
ATOM 691 C CA . LYS A 1 84 ? -14.194 10.677 -6.756 1.00 55.72 84 LYS A CA 1
ATOM 692 C C . LYS A 1 84 ? -12.944 9.861 -6.425 1.00 55.72 84 LYS A C 1
ATOM 694 O O . LYS A 1 84 ? -13.011 8.887 -5.674 1.00 55.72 84 LYS A O 1
ATOM 699 N N . GLN A 1 85 ? -11.799 10.249 -6.983 1.00 52.69 85 GLN A N 1
ATOM 700 C CA . GLN A 1 85 ? -10.525 9.620 -6.671 1.00 52.69 85 GLN A CA 1
ATOM 701 C C . GLN A 1 85 ? -10.178 9.933 -5.216 1.00 52.69 85 GLN A C 1
ATOM 703 O O . GLN A 1 85 ? -9.598 10.970 -4.901 1.00 52.69 85 GLN A O 1
ATOM 708 N N . TYR A 1 86 ? -10.523 9.022 -4.308 1.00 53.50 86 TYR A N 1
ATOM 709 C CA . TYR A 1 86 ? -9.997 9.030 -2.950 1.00 53.50 86 TYR A CA 1
ATOM 710 C C . TYR A 1 86 ? -8.511 8.659 -3.016 1.00 53.50 86 TYR A C 1
ATOM 712 O O . TYR A 1 86 ? -8.113 7.504 -2.861 1.00 53.50 86 TYR A O 1
ATOM 720 N N . TYR A 1 87 ? -7.671 9.654 -3.303 1.00 49.59 87 TYR A N 1
ATOM 721 C CA . TYR A 1 87 ? -6.226 9.497 -3.423 1.00 49.59 87 TYR A CA 1
ATOM 722 C C . TYR A 1 87 ? -5.594 9.413 -2.032 1.00 49.59 87 TYR A C 1
ATOM 724 O O . TYR A 1 87 ? -4.910 10.319 -1.558 1.00 49.59 87 TYR A O 1
ATOM 732 N N . GLN A 1 88 ? -5.845 8.318 -1.322 1.00 53.06 88 GLN A N 1
ATOM 733 C CA . GLN A 1 88 ? -5.261 8.117 -0.006 1.00 53.06 88 GLN A CA 1
ATOM 734 C C . GLN A 1 88 ? -3.881 7.481 -0.159 1.00 53.06 88 GLN A C 1
ATOM 736 O O . GLN A 1 88 ? -3.753 6.263 -0.212 1.00 53.06 88 GLN A O 1
ATOM 741 N N . ARG A 1 89 ? -2.833 8.315 -0.233 1.00 54.94 89 ARG A N 1
ATOM 742 C CA . ARG A 1 89 ? -1.424 7.881 -0.191 1.00 54.94 89 ARG A CA 1
ATOM 743 C C . ARG A 1 89 ? -1.132 7.240 1.170 1.00 54.94 89 ARG A C 1
ATOM 745 O O . ARG A 1 89 ? -0.814 7.930 2.133 1.00 54.94 89 ARG A O 1
ATOM 752 N N . ARG A 1 90 ? -1.296 5.922 1.276 1.00 62.50 90 ARG A N 1
ATOM 753 C CA . ARG A 1 90 ? -1.119 5.162 2.523 1.00 62.50 90 ARG A CA 1
ATOM 754 C C . ARG A 1 90 ? 0.079 4.223 2.408 1.00 62.50 90 ARG A C 1
ATOM 756 O O . ARG A 1 90 ? 0.174 3.479 1.441 1.00 62.50 90 ARG A O 1
ATOM 763 N N . ARG A 1 91 ? 0.960 4.232 3.413 1.00 62.91 91 ARG A N 1
ATOM 764 C CA . ARG A 1 91 ? 2.174 3.390 3.474 1.00 62.91 91 ARG A CA 1
ATOM 765 C C . ARG A 1 91 ? 1.966 2.020 4.129 1.00 62.91 91 ARG A C 1
ATOM 767 O O . ARG A 1 91 ? 2.852 1.181 4.046 1.00 62.91 91 ARG A O 1
ATOM 774 N N . TYR A 1 92 ? 0.813 1.792 4.760 1.00 68.50 92 TYR A N 1
ATOM 775 C CA . TYR A 1 92 ? 0.500 0.554 5.475 1.00 68.50 92 TYR A CA 1
ATOM 776 C C . TYR A 1 92 ? -0.857 -0.009 5.022 1.00 68.50 92 TYR A C 1
ATOM 778 O O . TYR A 1 92 ? -1.789 0.783 4.818 1.00 68.50 92 TYR A O 1
ATOM 786 N N . PRO A 1 93 ? -0.987 -1.343 4.869 1.00 65.06 93 PRO A N 1
ATOM 787 C CA . PRO A 1 93 ? -2.265 -1.990 4.579 1.00 65.06 93 PRO A CA 1
ATOM 788 C C . PRO A 1 93 ? -3.231 -1.794 5.751 1.00 65.06 93 PRO A C 1
ATOM 790 O O . PRO A 1 93 ? -2.791 -1.698 6.891 1.00 65.06 93 PRO A O 1
ATOM 793 N N . ARG A 1 94 ? -4.541 -1.738 5.492 1.00 69.00 94 ARG A N 1
ATOM 794 C CA . ARG A 1 94 ? -5.565 -1.762 6.548 1.00 69.00 94 ARG A CA 1
ATOM 795 C C . ARG A 1 94 ? -6.351 -3.054 6.458 1.00 69.00 94 ARG A C 1
ATOM 797 O O . ARG A 1 94 ? -7.055 -3.271 5.481 1.00 69.00 94 ARG A O 1
ATOM 804 N N . LEU A 1 95 ? -6.241 -3.876 7.482 1.00 72.50 95 LEU A N 1
ATOM 805 C CA . LEU A 1 95 ? -7.048 -5.069 7.648 1.00 72.50 95 LEU A CA 1
ATOM 806 C C . LEU A 1 95 ? -8.312 -4.677 8.410 1.00 72.50 95 LEU A C 1
ATOM 808 O O . LEU A 1 95 ? -8.227 -4.191 9.537 1.00 72.50 95 LEU A O 1
ATOM 812 N N . SER A 1 96 ? -9.472 -4.861 7.788 1.00 69.75 96 SER A N 1
ATOM 813 C CA . SER A 1 96 ? -10.765 -4.738 8.463 1.00 69.75 96 SER A CA 1
ATOM 814 C C . SER A 1 96 ? -11.031 -6.033 9.216 1.00 69.75 96 SER A C 1
ATOM 816 O O . SER A 1 96 ? -11.251 -7.068 8.592 1.00 69.75 96 SER A O 1
ATOM 818 N N . ILE A 1 97 ? -10.941 -5.986 10.544 1.00 73.69 97 ILE A N 1
ATOM 819 C CA . ILE A 1 97 ? -10.985 -7.190 11.387 1.00 73.69 97 ILE A CA 1
ATOM 820 C C . ILE A 1 97 ? -12.315 -7.282 12.154 1.00 73.69 97 ILE A C 1
ATOM 822 O O . ILE A 1 97 ? -12.734 -8.393 12.455 1.00 73.69 97 ILE A O 1
ATOM 826 N N . ASN A 1 98 ? -13.009 -6.158 12.405 1.00 68.88 98 ASN A N 1
ATOM 827 C CA . ASN A 1 98 ? -14.314 -6.090 13.093 1.00 68.88 98 ASN A CA 1
ATOM 828 C C . ASN A 1 98 ? -14.448 -7.106 14.244 1.00 68.88 98 ASN A C 1
ATOM 830 O O . ASN A 1 98 ? -15.380 -7.907 14.285 1.00 68.88 98 ASN A O 1
ATOM 834 N N . HIS A 1 99 ? -13.486 -7.097 15.168 1.00 71.44 99 HIS A N 1
ATOM 835 C CA . HIS A 1 99 ? -13.362 -8.117 16.210 1.00 71.44 99 HIS A CA 1
ATOM 836 C C . HIS A 1 99 ? -13.381 -7.497 17.605 1.00 71.44 99 HIS A C 1
ATOM 838 O O . HIS A 1 99 ? -12.724 -6.492 17.857 1.00 71.44 99 HIS A O 1
ATOM 844 N N . ILE A 1 100 ? -14.093 -8.119 18.544 1.00 73.38 100 ILE A N 1
ATOM 845 C CA . ILE A 1 100 ? -14.179 -7.644 19.929 1.00 73.38 100 ILE A CA 1
ATOM 846 C C . ILE A 1 100 ? -12.915 -8.069 20.687 1.00 73.38 100 ILE A C 1
ATOM 848 O O . ILE A 1 100 ? -12.634 -9.259 20.825 1.00 73.38 100 ILE A O 1
ATOM 852 N N . LEU A 1 101 ? -12.137 -7.108 21.175 1.00 70.12 101 LEU A N 1
ATOM 853 C CA . LEU A 1 101 ? -10.985 -7.340 22.043 1.00 70.12 101 LEU A CA 1
ATOM 854 C C . LEU A 1 101 ? -11.409 -7.197 23.507 1.00 70.12 101 LEU A C 1
ATOM 856 O O . LEU A 1 101 ? -12.164 -6.290 23.861 1.00 70.12 101 LEU A O 1
ATOM 860 N N . LYS A 1 102 ? -10.910 -8.099 24.355 1.00 71.44 102 LYS A N 1
ATOM 861 C CA . LYS A 1 102 ? -11.011 -8.014 25.816 1.00 71.44 102 LYS A CA 1
ATOM 862 C C . LYS A 1 102 ? -9.602 -7.816 26.369 1.00 71.44 102 LYS A C 1
ATOM 864 O O . LYS A 1 102 ? -8.745 -8.667 26.139 1.00 71.44 102 LYS A O 1
ATOM 869 N N . PHE A 1 103 ? -9.349 -6.698 27.039 1.00 70.50 103 PHE A N 1
ATOM 870 C CA . PHE A 1 103 ? -8.059 -6.423 27.676 1.00 70.50 103 PHE A CA 1
ATOM 871 C C . PHE A 1 103 ? -7.937 -7.139 29.023 1.00 70.50 103 PHE A C 1
ATOM 873 O O . PHE A 1 103 ? -8.942 -7.550 29.608 1.00 70.50 103 PHE A O 1
ATOM 880 N N . THR A 1 104 ? -6.709 -7.232 29.541 1.00 64.25 104 THR A N 1
ATOM 881 C CA . THR A 1 104 ? -6.431 -7.752 30.895 1.00 64.25 104 THR A CA 1
ATOM 882 C C . THR A 1 104 ? -7.179 -6.981 31.981 1.00 64.25 104 THR A C 1
ATOM 884 O O . THR A 1 104 ? -7.550 -7.550 33.000 1.00 64.25 104 THR A O 1
ATOM 887 N N . ASP A 1 105 ? -7.485 -5.710 31.719 1.00 59.44 105 ASP A N 1
ATOM 888 C CA . ASP A 1 105 ? -8.118 -4.791 32.669 1.00 59.44 105 ASP A CA 1
ATOM 889 C C . ASP A 1 105 ? -9.661 -4.873 32.636 1.00 59.44 105 ASP A C 1
ATOM 891 O O . ASP A 1 105 ? -10.361 -4.018 33.190 1.00 59.44 105 ASP A O 1
ATOM 895 N N . GLY A 1 106 ? -10.209 -5.870 31.928 1.00 64.56 106 GLY A N 1
ATOM 896 C CA . GLY A 1 106 ? -11.647 -6.112 31.775 1.00 64.56 106 GLY A CA 1
ATOM 897 C C . GLY A 1 106 ? -12.360 -5.159 30.811 1.00 64.56 106 GLY A C 1
ATOM 898 O O . GLY A 1 106 ? -13.562 -5.296 30.577 1.00 64.56 106 GLY A O 1
ATOM 899 N N . THR A 1 107 ? -11.649 -4.194 30.222 1.00 69.38 107 THR A N 1
ATOM 900 C CA . THR A 1 107 ? -12.202 -3.310 29.195 1.00 69.38 107 THR A CA 1
ATOM 901 C C . THR A 1 107 ? -12.418 -4.076 27.892 1.00 69.38 107 THR A C 1
ATOM 903 O O . THR A 1 107 ? -11.596 -4.893 27.471 1.00 69.38 107 THR A O 1
ATOM 906 N N . THR A 1 108 ? -13.559 -3.822 27.255 1.00 73.56 108 THR A N 1
ATOM 907 C CA . THR A 1 108 ? -13.909 -4.395 25.955 1.00 73.56 108 THR A CA 1
ATOM 908 C C . THR A 1 108 ? -13.917 -3.299 24.908 1.00 73.56 108 THR A C 1
ATOM 910 O O . THR A 1 108 ? -14.271 -2.156 25.200 1.00 73.56 108 THR A O 1
ATOM 913 N N . CYS A 1 109 ? -13.471 -3.623 23.701 1.00 72.81 109 CYS A N 1
ATOM 914 C CA . CYS A 1 109 ? -13.477 -2.677 22.600 1.00 72.81 109 CYS A CA 1
ATOM 915 C C . CYS A 1 109 ? -13.634 -3.396 21.260 1.00 72.81 109 CYS A C 1
ATOM 917 O O . CYS A 1 109 ? -13.236 -4.553 21.117 1.00 72.81 109 CYS A O 1
ATOM 919 N N . THR A 1 110 ? -14.222 -2.727 20.272 1.00 71.75 110 THR A N 1
ATOM 920 C CA . THR A 1 110 ? -14.410 -3.316 18.941 1.00 71.75 110 THR A CA 1
ATOM 921 C C . THR A 1 110 ? -13.295 -2.841 18.027 1.00 71.75 110 THR A C 1
ATOM 923 O O . THR A 1 110 ? -13.214 -1.659 17.700 1.00 71.75 110 THR A O 1
ATOM 926 N N . LEU A 1 111 ? -12.427 -3.750 17.599 1.00 70.38 111 LEU A N 1
ATOM 927 C CA . LEU A 1 111 ? -11.376 -3.466 16.635 1.00 70.38 111 LEU A CA 1
ATOM 928 C C . LEU A 1 111 ? -11.980 -3.322 15.237 1.00 70.38 111 LEU A C 1
ATOM 930 O O . LEU A 1 111 ? -12.419 -4.312 14.660 1.00 70.38 111 LEU A O 1
ATOM 934 N N . ILE A 1 112 ? -11.975 -2.109 14.690 1.00 73.31 112 ILE A N 1
ATOM 935 C CA . ILE A 1 112 ? -12.497 -1.811 13.352 1.00 73.31 112 ILE A CA 1
ATOM 936 C C . ILE A 1 112 ? -11.427 -2.115 12.302 1.00 73.31 112 ILE A C 1
ATOM 938 O O . ILE A 1 112 ? -11.633 -2.929 11.399 1.00 73.31 112 ILE A O 1
ATOM 942 N N . ASP A 1 113 ? -10.268 -1.460 12.426 1.00 69.44 113 ASP A N 1
ATOM 943 C CA . ASP A 1 113 ? -9.166 -1.590 11.480 1.00 69.44 113 ASP A CA 1
ATOM 944 C C . ASP A 1 113 ? -7.815 -1.777 12.175 1.00 69.44 113 ASP A C 1
ATOM 946 O O . ASP A 1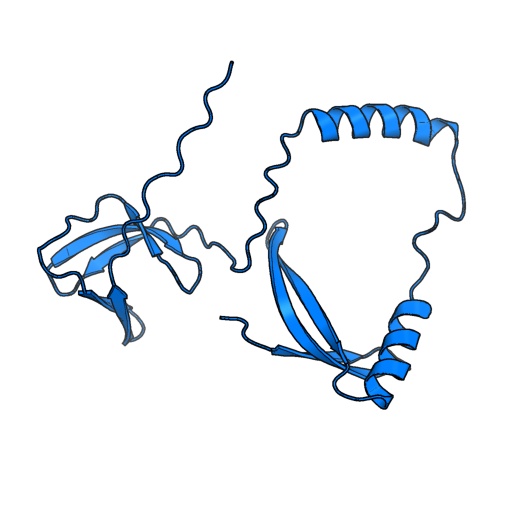 113 ? -7.593 -1.347 13.308 1.00 69.44 113 ASP A O 1
ATOM 950 N N . PHE A 1 114 ? -6.917 -2.477 11.488 1.00 71.31 114 PHE A N 1
ATOM 951 C CA . PHE A 1 114 ? -5.551 -2.709 11.932 1.00 71.31 114 PHE A CA 1
ATOM 952 C C . PHE A 1 114 ? -4.583 -2.472 10.783 1.00 71.31 114 PHE A C 1
ATOM 954 O O . PHE A 1 114 ? -4.757 -3.026 9.698 1.00 71.31 114 PHE A O 1
ATOM 961 N N . ASN A 1 115 ? -3.545 -1.669 11.011 1.00 66.81 115 ASN A N 1
ATOM 962 C CA . ASN A 1 115 ? -2.520 -1.396 10.000 1.00 66.81 115 ASN A CA 1
ATOM 963 C C . ASN A 1 115 ? -1.102 -1.815 10.411 1.00 66.81 115 ASN A C 1
ATOM 965 O O . ASN A 1 115 ? -0.129 -1.215 9.957 1.00 66.81 115 ASN A O 1
ATOM 969 N N . TYR A 1 116 ? -0.988 -2.820 11.286 1.00 69.94 116 TYR A N 1
ATOM 970 C CA . TYR A 1 116 ? 0.254 -3.305 11.912 1.00 69.94 116 TYR A CA 1
ATOM 971 C C . TYR A 1 116 ? 0.952 -2.334 12.870 1.00 69.94 116 TYR A C 1
ATOM 973 O O . TYR A 1 116 ? 1.746 -2.774 13.695 1.00 69.94 116 TYR A O 1
ATOM 981 N N . ARG A 1 117 ? 0.637 -1.037 12.814 1.00 67.00 117 ARG A N 1
ATOM 982 C CA . ARG A 1 117 ? 1.200 -0.013 13.707 1.00 67.00 117 ARG A CA 1
ATOM 983 C C . ARG A 1 117 ? 0.155 0.629 14.615 1.00 67.00 117 ARG A C 1
ATOM 985 O O . ARG A 1 117 ? 0.462 1.038 15.726 1.00 67.00 117 ARG A O 1
ATOM 992 N N . TYR A 1 118 ? -1.070 0.723 14.128 1.00 71.38 118 TYR A N 1
ATOM 993 C CA . TYR A 1 118 ? -2.197 1.377 14.761 1.00 71.38 118 TYR A CA 1
ATOM 994 C C . TYR A 1 118 ? -3.409 0.449 14.697 1.00 71.38 118 TYR A C 1
ATOM 996 O O . TYR A 1 118 ? -3.614 -0.271 13.713 1.00 71.38 118 TYR A O 1
ATOM 1004 N N . LEU A 1 119 ? -4.206 0.498 15.759 1.00 70.56 119 LEU A N 1
ATOM 1005 C CA . LEU A 1 119 ? -5.493 -0.174 15.880 1.00 70.56 119 LEU A CA 1
ATOM 1006 C C . LEU A 1 119 ? -6.560 0.921 15.941 1.00 70.56 119 LEU A C 1
ATOM 1008 O O . LEU A 1 119 ? -6.530 1.746 16.857 1.00 70.56 119 LEU A O 1
ATOM 1012 N N . ALA A 1 120 ? -7.484 0.955 14.982 1.00 72.88 120 ALA A N 1
ATOM 1013 C CA . ALA A 1 120 ? -8.677 1.780 15.107 1.00 72.88 120 ALA A CA 1
ATOM 1014 C C . ALA A 1 120 ? -9.739 0.994 15.861 1.00 72.88 120 ALA A C 1
ATOM 1016 O O . ALA A 1 120 ? -10.159 -0.088 15.450 1.00 72.88 120 ALA A O 1
ATOM 1017 N N . VAL A 1 121 ? -10.178 1.564 16.972 1.00 73.75 121 VAL A N 1
ATOM 1018 C CA . VAL A 1 121 ? -11.044 0.895 17.929 1.00 73.75 121 VAL A CA 1
ATOM 1019 C C . VAL A 1 121 ? -12.295 1.736 18.150 1.00 73.75 121 VAL A C 1
ATOM 1021 O O . VAL A 1 121 ? -12.207 2.953 18.311 1.00 73.75 121 VAL A O 1
ATOM 1024 N N . LYS A 1 122 ? -13.457 1.081 18.171 1.00 71.19 122 LYS A N 1
ATOM 1025 C CA . LYS A 1 122 ? -14.740 1.659 18.572 1.00 71.19 122 LYS A CA 1
ATOM 1026 C C . LYS A 1 122 ? -15.047 1.325 20.027 1.00 71.19 122 LYS A C 1
ATOM 1028 O O . LYS A 1 122 ? -14.661 0.262 20.519 1.00 71.19 122 LYS A O 1
ATOM 1033 N N . ASP A 1 123 ? -15.792 2.218 20.672 1.00 67.75 123 ASP A N 1
ATOM 1034 C CA . ASP A 1 123 ? -16.416 1.993 21.980 1.00 67.75 123 ASP A CA 1
ATOM 1035 C C . ASP A 1 123 ? -15.410 1.701 23.111 1.00 67.75 123 ASP A C 1
ATOM 1037 O O . ASP A 1 123 ? -15.723 1.030 24.093 1.00 67.75 123 ASP A O 1
ATOM 1041 N N . LEU A 1 124 ? -14.184 2.229 22.995 1.00 67.62 124 LEU A N 1
ATOM 1042 C CA . LEU A 1 124 ? -13.175 2.122 24.046 1.00 67.62 124 LEU A CA 1
ATOM 1043 C C . LEU A 1 124 ? -13.555 3.024 25.228 1.00 67.62 124 LEU A C 1
ATOM 1045 O O . LEU A 1 124 ? -13.501 4.251 25.133 1.00 67.62 124 LEU A O 1
ATOM 1049 N N . LYS A 1 125 ? -13.882 2.416 26.372 1.00 65.94 125 LYS A N 1
ATOM 1050 C CA . LYS A 1 125 ? -14.020 3.136 27.645 1.00 65.94 125 LYS A CA 1
ATOM 1051 C C . LYS A 1 125 ? -12.629 3.482 28.176 1.00 65.94 125 LYS A C 1
ATOM 1053 O O . LYS A 1 125 ? -12.000 2.661 28.841 1.00 65.94 125 LYS A O 1
ATOM 1058 N N . ILE A 1 126 ? -12.147 4.678 27.842 1.00 61.09 126 ILE A N 1
ATOM 1059 C CA . ILE A 1 126 ? -10.845 5.189 28.285 1.00 61.09 126 ILE A CA 1
ATOM 1060 C C . ILE A 1 126 ? -10.876 5.341 29.813 1.00 61.09 126 ILE A C 1
ATOM 1062 O O . ILE A 1 126 ? -11.576 6.201 30.343 1.00 61.09 126 ILE A O 1
ATOM 1066 N N . LYS A 1 127 ? -10.126 4.495 30.524 1.00 59.00 127 LYS A N 1
ATOM 1067 C CA . LYS A 1 127 ? -9.734 4.729 31.921 1.00 59.00 127 LYS A CA 1
ATOM 1068 C C . LYS A 1 127 ? -8.450 5.569 31.956 1.00 59.00 127 LYS A C 1
ATOM 1070 O O . LYS A 1 127 ? -7.764 5.696 30.945 1.00 59.00 127 LYS A O 1
ATOM 1075 N N . ALA A 1 128 ? -8.136 6.138 33.122 1.00 50.09 128 ALA A N 1
ATOM 1076 C CA . ALA A 1 128 ? -7.028 7.076 33.353 1.00 50.09 128 ALA A CA 1
ATOM 1077 C C . ALA A 1 128 ? -5.630 6.570 32.923 1.00 50.09 128 ALA A C 1
ATOM 1079 O O . ALA A 1 128 ? -4.711 7.369 32.756 1.00 50.09 128 ALA A O 1
ATOM 1080 N N . SER A 1 129 ? -5.459 5.262 32.706 1.00 54.19 129 SER A N 1
ATOM 1081 C CA . SER A 1 129 ? -4.258 4.676 32.117 1.00 54.19 129 SER A CA 1
ATOM 1082 C C . SER A 1 129 ? -4.278 4.783 30.584 1.00 54.19 129 SER A C 1
ATOM 1084 O O . SER A 1 129 ? -5.122 4.222 29.889 1.00 54.19 129 SER A O 1
ATOM 1086 N N . LEU A 1 130 ? -3.290 5.497 30.039 1.00 60.03 130 LEU A N 1
ATOM 1087 C CA . LEU A 1 130 ? -3.071 5.661 28.593 1.00 60.03 130 LEU A CA 1
ATOM 1088 C C . LEU A 1 130 ? -2.419 4.436 27.926 1.00 60.03 130 LEU A C 1
ATOM 1090 O O . LEU A 1 130 ? -2.237 4.441 26.70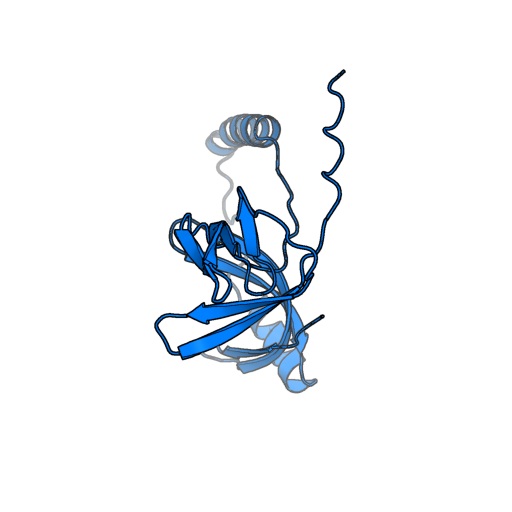7 1.00 60.03 130 LEU A O 1
ATOM 1094 N N . ASN A 1 131 ? -2.078 3.410 28.713 1.00 65.50 131 ASN A N 1
ATOM 1095 C CA . ASN A 1 131 ? -1.389 2.201 28.276 1.00 65.50 131 ASN A CA 1
ATOM 1096 C C . ASN A 1 131 ? -2.278 0.976 28.542 1.00 65.50 131 ASN A C 1
ATOM 1098 O O . ASN A 1 131 ? -2.641 0.732 29.690 1.00 65.50 131 ASN A O 1
ATOM 1102 N N . TYR A 1 132 ? -2.597 0.206 27.501 1.00 66.44 132 TYR A N 1
ATOM 1103 C CA . TYR A 1 132 ? -3.387 -1.027 27.582 1.00 66.44 132 TYR A CA 1
ATOM 1104 C C . TYR A 1 132 ? -2.542 -2.207 27.114 1.00 66.44 132 TYR A C 1
ATOM 1106 O O . TYR A 1 132 ? -1.957 -2.151 26.035 1.00 66.44 132 TYR A O 1
ATOM 1114 N N . THR A 1 133 ? -2.501 -3.285 27.896 1.00 68.38 133 THR A N 1
ATOM 1115 C CA . THR A 1 133 ? -1.852 -4.535 27.479 1.00 68.38 133 THR A CA 1
ATOM 1116 C C . THR A 1 133 ? -2.912 -5.506 26.963 1.00 68.38 133 THR A C 1
ATOM 1118 O O . THR A 1 133 ? -3.884 -5.807 27.656 1.00 68.38 133 THR A O 1
ATOM 1121 N N . TYR A 1 134 ? -2.740 -6.014 25.745 1.00 66.31 134 TYR A N 1
ATOM 1122 C CA . TYR A 1 134 ? -3.564 -7.090 25.196 1.00 66.31 134 TYR A CA 1
ATOM 1123 C C . TYR A 1 134 ? -2.715 -8.330 24.943 1.00 66.31 134 TYR A C 1
ATOM 1125 O O . TYR A 1 134 ? -1.711 -8.272 24.234 1.00 66.31 134 TYR A O 1
ATOM 1133 N N . LEU A 1 135 ? -3.140 -9.466 25.495 1.00 66.06 135 LEU A N 1
ATOM 1134 C CA . LEU A 1 135 ? -2.553 -10.759 25.178 1.00 66.06 135 LEU A CA 1
ATOM 1135 C C . LEU A 1 135 ? -3.367 -11.403 24.054 1.00 66.06 135 LEU A C 1
ATOM 1137 O O . LEU A 1 135 ? -4.554 -11.689 24.207 1.00 66.06 135 LEU A O 1
ATOM 1141 N N . THR A 1 136 ? -2.736 -11.626 22.906 1.00 65.25 136 THR A N 1
ATOM 1142 C CA . THR A 1 136 ? -3.362 -12.396 21.824 1.00 65.25 136 THR A CA 1
ATOM 1143 C C . THR A 1 136 ? -3.496 -13.869 22.225 1.00 65.25 136 THR A C 1
ATOM 1145 O O . THR A 1 136 ? -2.715 -14.378 23.027 1.00 65.25 136 THR A O 1
ATOM 1148 N N . LYS A 1 137 ? -4.436 -14.598 21.603 1.00 66.81 137 LYS A N 1
ATOM 1149 C CA . LYS A 1 137 ? -4.591 -16.057 21.792 1.00 66.81 137 LYS A CA 1
ATOM 1150 C C . LYS A 1 137 ? -3.309 -16.848 21.492 1.00 66.81 137 LYS A C 1
ATOM 1152 O O . LYS A 1 137 ? -3.123 -17.928 22.032 1.00 66.81 137 LYS A O 1
ATOM 1157 N N . ASN A 1 138 ? -2.424 -16.283 20.671 1.00 68.38 138 ASN A N 1
ATOM 1158 C CA . ASN A 1 138 ? -1.150 -16.882 20.281 1.00 68.38 138 ASN A CA 1
ATOM 1159 C C . ASN A 1 138 ? 0.012 -16.477 21.212 1.00 68.38 138 ASN A C 1
ATOM 1161 O O . ASN A 1 138 ? 1.168 -16.666 20.852 1.00 68.38 138 ASN A O 1
ATOM 1165 N N . GLY A 1 139 ? -0.265 -15.870 22.373 1.00 69.06 139 GLY A N 1
ATOM 1166 C CA . GLY A 1 139 ? 0.752 -15.508 23.367 1.00 69.06 139 GLY A CA 1
ATOM 1167 C C . GLY A 1 139 ? 1.565 -14.249 23.048 1.00 69.06 139 GLY A C 1
ATOM 1168 O O . GLY A 1 139 ? 2.448 -13.881 23.816 1.00 69.06 139 GLY A O 1
ATOM 1169 N N . VAL A 1 140 ? 1.269 -13.542 21.952 1.00 71.31 140 VAL A N 1
ATOM 1170 C CA . VAL A 1 140 ? 1.911 -12.254 21.643 1.00 71.31 140 VAL A CA 1
ATOM 1171 C C . VAL A 1 140 ? 1.295 -11.164 22.515 1.00 71.31 140 VAL A C 1
ATOM 1173 O O . VAL A 1 140 ? 0.077 -10.950 22.467 1.00 71.31 140 VAL A O 1
ATOM 1176 N N . ARG A 1 141 ? 2.142 -10.476 23.287 1.00 70.81 141 ARG A N 1
ATOM 1177 C CA . ARG A 1 141 ? 1.785 -9.318 24.112 1.00 70.81 141 ARG A CA 1
ATOM 1178 C C . ARG A 1 141 ? 1.840 -8.041 23.272 1.00 70.81 141 ARG A C 1
ATOM 1180 O O . ARG A 1 141 ? 2.861 -7.742 22.660 1.00 70.81 141 ARG A O 1
ATOM 1187 N N . LEU A 1 142 ? 0.736 -7.304 23.237 1.00 70.38 142 LEU A N 1
ATOM 1188 C CA . LEU A 1 142 ? 0.611 -6.014 22.567 1.00 70.38 142 LEU A CA 1
ATOM 1189 C C . LEU A 1 142 ? 0.455 -4.919 23.619 1.00 70.38 142 LEU A C 1
ATOM 1191 O O . LEU A 1 142 ? -0.587 -4.833 24.268 1.00 70.38 142 LEU A O 1
ATOM 1195 N N . ASP A 1 143 ? 1.477 -4.080 23.757 1.00 75.44 143 ASP A N 1
ATOM 1196 C CA . ASP A 1 143 ? 1.425 -2.885 24.596 1.00 75.44 143 ASP A CA 1
ATOM 1197 C C . ASP A 1 143 ? 0.947 -1.704 23.738 1.00 75.44 143 ASP A C 1
ATOM 1199 O O . ASP A 1 143 ? 1.599 -1.286 22.778 1.00 75.44 143 ASP A O 1
ATOM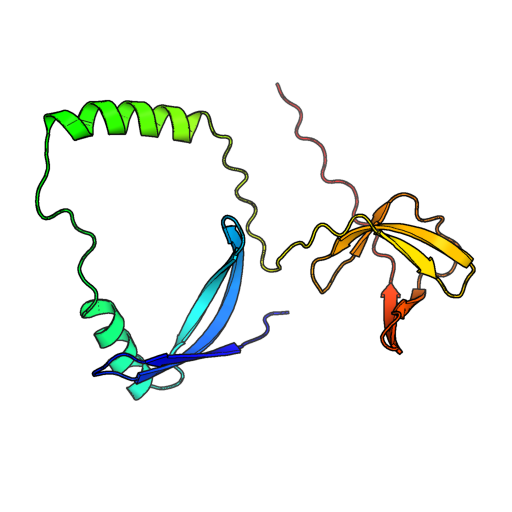 1203 N N . LEU A 1 144 ? -0.241 -1.193 24.047 1.00 72.94 144 LEU A N 1
ATOM 1204 C CA . LEU A 1 144 ? -0.933 -0.176 23.265 1.00 72.94 144 LEU A CA 1
ATOM 1205 C C . LEU A 1 144 ? -0.930 1.151 24.006 1.00 72.94 144 LEU A C 1
ATOM 1207 O O . LEU A 1 144 ? -1.347 1.219 25.158 1.00 72.94 144 LEU A O 1
ATOM 1211 N N . LYS A 1 145 ? -0.551 2.223 23.311 1.00 76.06 145 LYS A N 1
ATOM 1212 C CA . LYS A 1 145 ? -0.699 3.595 23.799 1.00 76.06 145 LYS A CA 1
ATOM 1213 C C . LYS A 1 145 ? -1.858 4.273 23.081 1.00 76.06 145 LYS A C 1
ATOM 1215 O O . LYS A 1 145 ? -1.902 4.277 21.850 1.00 76.06 145 LYS A O 1
ATOM 1220 N N . VAL A 1 146 ? -2.783 4.866 23.833 1.00 71.75 146 VAL A N 1
ATOM 1221 C CA . VAL A 1 146 ? -3.892 5.626 23.241 1.00 71.75 146 VAL A CA 1
ATOM 1222 C C . VAL A 1 146 ? -3.347 6.901 22.603 1.00 71.75 146 VAL A C 1
ATOM 1224 O O . VAL A 1 146 ? -2.677 7.702 23.253 1.00 71.75 146 VAL A O 1
ATOM 1227 N N . VAL A 1 147 ? -3.651 7.092 21.320 1.00 69.38 147 VAL A N 1
ATOM 1228 C CA . VAL A 1 147 ? -3.360 8.323 20.583 1.00 69.38 147 VAL A CA 1
ATOM 1229 C C . VAL A 1 147 ? -4.681 8.869 20.058 1.00 69.38 147 VAL A C 1
ATOM 1231 O O . VAL A 1 147 ? -5.258 8.331 19.114 1.00 69.38 147 VAL A O 1
ATOM 1234 N N . THR A 1 148 ? -5.184 9.931 20.682 1.00 62.03 148 THR A N 1
ATOM 1235 C CA . THR A 1 148 ? -6.356 10.666 20.204 1.00 62.03 148 THR A CA 1
ATOM 1236 C C . THR A 1 148 ? -5.942 11.561 19.043 1.00 62.03 148 THR A C 1
ATOM 1238 O O . THR A 1 148 ? -5.379 12.637 19.227 1.00 62.03 148 THR A O 1
ATOM 1241 N N . HIS A 1 149 ? -6.222 11.123 17.817 1.00 57.41 149 HIS A N 1
ATOM 1242 C CA . HIS A 1 149 ? -6.197 12.021 16.669 1.00 57.41 149 HIS A CA 1
ATOM 1243 C C . HIS A 1 149 ? -7.534 12.759 16.589 1.00 57.41 149 HIS A C 1
ATOM 1245 O O . HIS A 1 149 ? -8.587 12.126 16.508 1.00 57.41 149 HIS A O 1
ATOM 1251 N N . ALA A 1 150 ? -7.493 14.095 16.613 1.00 39.88 150 ALA A N 1
ATOM 1252 C CA . ALA A 1 150 ? -8.672 14.914 16.359 1.00 39.88 150 ALA A CA 1
ATOM 1253 C C . ALA A 1 150 ? -9.276 14.531 14.992 1.00 39.88 150 ALA A C 1
ATOM 1255 O O . ALA A 1 150 ? -8.521 14.370 14.025 1.00 39.88 150 ALA A O 1
ATOM 1256 N N . PRO A 1 151 ? -10.605 14.357 14.884 1.00 43.22 151 PRO A N 1
ATOM 1257 C CA . PRO A 1 151 ? -11.227 14.020 13.613 1.00 43.22 151 PRO A CA 1
ATOM 1258 C C . PRO A 1 151 ? -10.917 15.119 12.592 1.00 43.22 151 PRO A C 1
ATOM 1260 O O . PRO A 1 151 ? -11.104 16.308 12.859 1.00 43.22 151 PRO A O 1
ATOM 1263 N N . ALA A 1 152 ? -10.417 14.723 11.419 1.00 41.34 152 ALA A N 1
ATOM 1264 C CA . ALA A 1 152 ? -10.218 15.642 10.307 1.00 41.34 152 ALA A CA 1
ATOM 1265 C C . ALA A 1 152 ? -11.565 16.304 9.983 1.00 41.34 152 ALA A C 1
ATOM 1267 O O . ALA A 1 152 ? -12.547 15.606 9.724 1.00 41.34 152 ALA A O 1
ATOM 1268 N N . ARG A 1 153 ? -11.609 17.643 10.051 1.00 35.59 153 ARG A N 1
ATOM 1269 C CA . ARG A 1 153 ? -12.806 18.449 9.781 1.00 35.59 153 ARG A CA 1
ATOM 1270 C C . ARG A 1 153 ? -13.435 17.989 8.466 1.00 35.59 153 ARG A C 1
ATOM 1272 O O . ARG A 1 153 ? -12.778 18.023 7.426 1.00 35.59 153 ARG A O 1
ATOM 1279 N N . ALA A 1 154 ? -14.693 17.555 8.531 1.00 38.72 154 ALA A N 1
ATOM 1280 C CA . ALA A 1 154 ? -15.501 17.290 7.354 1.00 38.72 154 ALA A CA 1
ATOM 1281 C C . ALA A 1 154 ? -15.503 18.558 6.490 1.00 38.72 154 ALA A C 1
ATOM 1283 O O . ALA A 1 154 ? -15.915 19.627 6.943 1.00 38.72 154 ALA A O 1
ATOM 1284 N N . GLY A 1 155 ? -14.954 18.448 5.280 1.00 35.09 155 GLY A N 1
ATOM 1285 C CA . GLY A 1 155 ? -14.968 19.525 4.302 1.00 35.09 155 GLY A CA 1
ATOM 1286 C C . GLY A 1 155 ? -16.411 19.937 4.043 1.00 35.09 155 GLY A C 1
ATOM 1287 O O . GLY A 1 155 ? -17.229 19.123 3.623 1.00 35.09 155 GLY A O 1
ATOM 1288 N N . ARG A 1 156 ? -16.700 21.197 4.351 1.00 31.36 156 ARG A N 1
ATOM 1289 C CA . ARG A 1 156 ? -17.958 21.889 4.093 1.00 31.36 156 ARG A CA 1
ATOM 1290 C C . ARG A 1 156 ? -18.199 21.865 2.580 1.00 31.36 156 ARG A C 1
ATOM 1292 O O . ARG A 1 156 ? -17.458 22.501 1.838 1.00 31.36 156 ARG A O 1
ATOM 1299 N N . THR A 1 157 ? -19.173 21.083 2.129 1.00 39.28 157 THR A N 1
ATOM 1300 C CA . THR A 1 157 ? -19.744 21.204 0.783 1.00 39.28 157 THR A CA 1
ATOM 1301 C C . THR A 1 157 ? -20.483 22.536 0.710 1.00 39.28 157 THR A C 1
ATOM 1303 O O . THR A 1 157 ? -21.419 22.750 1.483 1.00 39.28 157 THR A O 1
ATOM 1306 N N . LEU A 1 158 ? -20.002 23.426 -0.157 1.00 35.94 158 LEU A N 1
ATOM 1307 C CA . LEU A 1 158 ? -20.788 24.496 -0.769 1.00 35.94 158 LEU A CA 1
ATOM 1308 C C . LEU A 1 158 ? -21.299 23.979 -2.113 1.00 35.94 158 LEU A C 1
ATOM 1310 O O . LEU A 1 158 ? -20.521 23.239 -2.763 1.00 35.94 158 LEU A O 1
#

Organism: NCBI:txid370801

Secondary structure (DSSP, 8-state):
---EEEEEEE-SS-EEEEEEEEEEEEEETTEEEEEEEEEESSHHHHHHHHHHHHTSPP-S-S---HHHHHHHHHHHHHHHHHS-------SS--EEEEEEEE-TTS-EEEEEEE-SS-EEEES----S-SEEEEE-TTS-EEEEE---PPPPPPP---

Sequence (158 aa):
DNQQVSLTISTKRYKASLVGSIVYVRQDGKGWRYAFSVKPKDNQSERQYLQIVHDRPHSLPEQMNLWDTAYDDMVRNIQKRLAKQYYQRRRYPRLSINHILKFTDGTTCTLIDFNYRYLAVKDLKIKASLNYTYLTKNGVRLDLKVVTHAPARAGRTL

Radius of gyration: 23.2 Å; chains: 1; bounding box: 48×41×68 Å

Foldseek 3Di:
DFDWDWDWDDDPPAIFIKIWGFFAWDDDPPDIDTDTDIDGPDPRNVVRVVVVVVPDDDPPPPDDPPPVCPVVVVVVVVVVVVPPPPPPRDRFDKDQDQDWFQFPVRWIWTFGIDRPVDTDIPPTPDDPDQWTWGQDPVRDIDIDGDDDDDPDPDPDDD